Protein AF-A0ABD0R5R7-F1 (afdb_monomer_lite)

Radius of gyration: 13.91 Å; chains: 1; bounding box: 27×18×38 Å

Secondary structure (DSSP, 8-state):
--S-----S-BTBSSSSHHHHHHHHHHHHHHHHHHTT---B-TTSPBPPP--

InterPro domains:
  IPR029044 Nucleotide-diphospho-sugar transferases [G3DSA:3.90.550.10] (1-52)
  IPR029044 Nucleotide-diphospho-sugar transferases [SSF53448] (1-45)

Organism: Cirrhinus mrigala (NCBI:txid683832)

Sequence (52 aa):
EEEFSPLKNADGAPLDTPTTARRSLLAQHYRWALAAGGNFLDEQDKPIPPKH

Foldseek 3Di:
DQDDQAQDDDPPDPGNYPVSVVVNVVVNVVVVCVVVVHFDADPVRHTDDDDD

pLDDT: mean 74.65, std 15.58, range [48.72, 93.94]

Structure (mmCIF, N/CA/C/O backbone):
data_AF-A0ABD0R5R7-F1
#
_entry.id   AF-A0ABD0R5R7-F1
#
loop_
_atom_s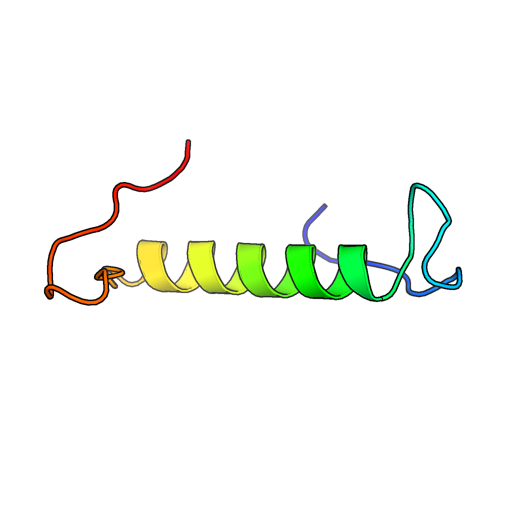ite.group_PDB
_atom_site.id
_atom_site.type_symbol
_atom_site.label_atom_id
_atom_site.label_alt_id
_atom_site.label_comp_id
_atom_site.label_asym_id
_atom_site.label_entity_id
_atom_site.label_seq_id
_atom_site.pdbx_PDB_ins_code
_atom_sit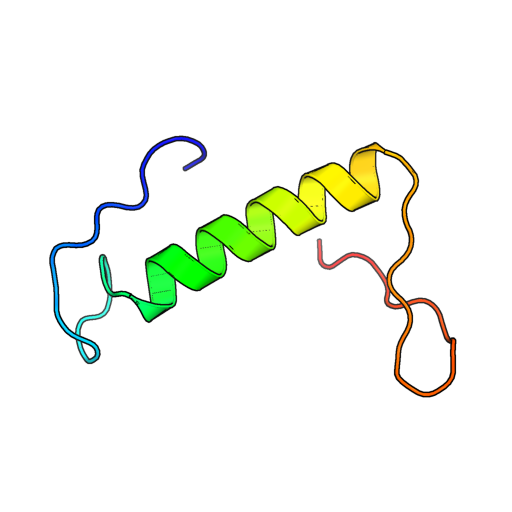e.Cartn_x
_atom_site.Cartn_y
_atom_site.Cartn_z
_atom_site.occupancy
_atom_site.B_iso_or_equiv
_atom_site.auth_seq_id
_atom_site.auth_comp_id
_atom_site.auth_asym_id
_atom_site.auth_atom_id
_atom_site.pdbx_PDB_model_num
ATOM 1 N N . GLU A 1 1 ? -2.193 6.834 -10.964 1.00 49.28 1 GLU A N 1
ATOM 2 C CA . GLU A 1 1 ? -1.724 5.532 -11.488 1.00 49.28 1 GLU A CA 1
ATOM 3 C C . GLU A 1 1 ? -2.417 4.378 -10.752 1.00 49.28 1 GLU A C 1
ATOM 5 O O . GLU A 1 1 ? -1.752 3.580 -10.107 1.00 49.28 1 GLU A O 1
ATOM 10 N N . GLU A 1 2 ? -3.753 4.293 -10.774 1.00 48.72 2 GLU A N 1
ATOM 11 C CA . GLU A 1 2 ? -4.478 3.275 -9.979 1.00 48.72 2 GLU A CA 1
ATOM 12 C C . GLU A 1 2 ? -5.017 2.086 -10.783 1.00 48.72 2 GLU A C 1
ATOM 14 O O . GLU A 1 2 ? -5.486 1.134 -10.176 1.00 48.72 2 GLU A O 1
ATOM 19 N N . GLU A 1 3 ? -4.907 2.062 -12.115 1.00 50.84 3 GLU A N 1
ATOM 20 C CA . GLU A 1 3 ? -5.614 1.027 -12.893 1.00 50.84 3 GLU A CA 1
ATOM 21 C C . GLU A 1 3 ? -4.764 0.219 -13.872 1.00 50.84 3 GLU A C 1
ATOM 23 O O . GLU A 1 3 ? -5.226 -0.804 -14.369 1.00 50.84 3 GLU A O 1
ATOM 28 N N . PHE A 1 4 ? -3.513 0.603 -14.137 1.00 53.44 4 PHE A N 1
ATOM 29 C CA . PHE A 1 4 ? -2.687 -0.134 -15.091 1.00 53.44 4 PHE A CA 1
ATOM 30 C C . PHE A 1 4 ? -1.207 -0.044 -14.722 1.00 53.44 4 PHE A C 1
ATOM 32 O O . PHE A 1 4 ? -0.593 1.012 -14.844 1.00 53.44 4 PHE A O 1
ATOM 39 N N . SER A 1 5 ? -0.628 -1.162 -14.280 1.00 53.03 5 SER A N 1
ATOM 40 C CA . SER A 1 5 ? 0.825 -1.336 -14.197 1.00 53.03 5 SER A CA 1
ATOM 41 C C . SER A 1 5 ? 1.223 -2.323 -15.299 1.00 53.03 5 SER A C 1
ATOM 43 O O . SER A 1 5 ? 1.203 -3.536 -15.075 1.00 53.03 5 SER A O 1
ATOM 45 N N . PRO A 1 6 ? 1.432 -1.841 -16.538 1.00 50.94 6 PRO A N 1
ATOM 46 C CA . PRO A 1 6 ? 1.659 -2.718 -17.672 1.00 50.94 6 PRO A CA 1
ATOM 47 C C . PRO A 1 6 ? 3.015 -3.414 -17.519 1.00 50.94 6 PRO A C 1
ATOM 49 O O . PRO A 1 6 ? 4.050 -2.772 -17.400 1.00 50.94 6 PRO A O 1
ATOM 52 N N . LEU A 1 7 ? 3.018 -4.745 -17.529 1.00 53.56 7 LEU A N 1
ATOM 53 C CA . LEU A 1 7 ? 4.242 -5.541 -17.538 1.00 53.56 7 LEU A CA 1
ATOM 54 C C . LEU A 1 7 ? 4.767 -5.601 -18.981 1.00 53.56 7 LEU A C 1
ATOM 56 O O . LEU A 1 7 ? 4.259 -6.385 -19.783 1.00 53.56 7 LEU A O 1
ATOM 60 N N . LYS A 1 8 ? 5.722 -4.736 -19.342 1.00 59.81 8 LYS A N 1
ATOM 61 C CA . LYS A 1 8 ? 6.257 -4.652 -20.718 1.00 59.81 8 LYS A CA 1
ATOM 62 C C . LYS A 1 8 ? 7.750 -4.952 -20.836 1.00 59.81 8 LYS A C 1
ATOM 64 O O . LYS A 1 8 ? 8.183 -5.324 -21.921 1.00 59.81 8 LYS A O 1
ATOM 69 N N . ASN A 1 9 ? 8.516 -4.856 -19.748 1.00 54.00 9 ASN A N 1
ATOM 70 C CA . ASN A 1 9 ? 9.978 -4.953 -19.761 1.00 54.00 9 ASN A CA 1
ATOM 71 C C . ASN A 1 9 ? 10.504 -5.984 -18.742 1.00 54.00 9 ASN A C 1
ATOM 73 O O . ASN A 1 9 ? 9.873 -6.241 -17.720 1.00 54.00 9 ASN A O 1
ATOM 77 N N . ALA A 1 10 ? 11.680 -6.567 -19.000 1.00 57.19 10 ALA A N 1
ATOM 78 C CA . ALA A 1 10 ? 12.395 -7.419 -18.040 1.00 57.19 10 ALA A CA 1
ATOM 79 C C . ALA A 1 10 ? 13.028 -6.591 -16.898 1.00 57.19 10 ALA A C 1
ATOM 81 O O . ALA A 1 10 ? 13.243 -5.385 -17.046 1.00 57.19 10 ALA A O 1
ATOM 82 N N . ASP A 1 11 ? 13.345 -7.227 -15.761 1.00 53.84 11 ASP A N 1
ATOM 83 C CA . ASP A 1 11 ? 13.998 -6.555 -14.626 1.00 53.84 11 ASP A CA 1
ATOM 84 C C . ASP A 1 11 ? 15.364 -5.971 -15.048 1.00 53.84 11 ASP A C 1
ATOM 86 O O . ASP A 1 11 ? 16.238 -6.681 -15.544 1.00 53.84 11 ASP A O 1
ATOM 90 N N . GLY A 1 12 ? 15.521 -4.651 -14.886 1.00 54.25 12 GLY A N 1
ATOM 91 C CA . GLY A 1 12 ? 16.669 -3.864 -15.364 1.00 54.25 12 GLY A CA 1
ATOM 92 C C . GLY A 1 12 ? 16.269 -2.567 -16.080 1.00 54.25 12 GLY A C 1
ATOM 93 O O . GLY A 1 12 ? 17.055 -1.623 -16.130 1.00 54.25 12 GLY A O 1
ATOM 94 N N . ALA A 1 13 ? 15.032 -2.481 -16.578 1.00 59.41 13 ALA A N 1
ATOM 95 C CA . ALA A 1 13 ? 14.462 -1.244 -17.107 1.00 59.41 13 ALA A CA 1
ATOM 96 C C . ALA A 1 13 ? 13.896 -0.346 -15.982 1.00 59.41 13 ALA A C 1
ATOM 98 O O . ALA A 1 13 ? 13.435 -0.858 -14.958 1.00 59.41 13 ALA A O 1
ATOM 99 N N . PRO A 1 14 ? 13.892 0.990 -16.151 1.00 58.31 14 PRO A N 1
ATOM 100 C CA . PRO A 1 14 ? 13.423 1.919 -15.118 1.00 58.31 14 PRO A CA 1
ATOM 101 C C . PRO A 1 14 ? 11.904 1.869 -14.860 1.00 58.31 14 PRO A C 1
ATOM 103 O O . PRO A 1 14 ? 11.467 2.283 -13.789 1.00 58.31 14 PRO A O 1
ATOM 106 N N . LEU A 1 15 ? 11.104 1.374 -15.812 1.00 56.34 15 LEU A N 1
ATOM 107 C CA . LEU A 1 15 ? 9.634 1.355 -15.787 1.00 56.34 15 LEU A CA 1
ATOM 108 C C . LEU A 1 15 ? 9.096 0.059 -16.425 1.00 56.34 15 LEU A C 1
ATOM 110 O O . LEU A 1 15 ? 9.774 -0.557 -17.253 1.00 56.34 15 LEU A O 1
ATOM 114 N N . ASP A 1 16 ? 7.869 -0.326 -16.063 1.00 57.03 16 ASP A N 1
ATOM 115 C CA . ASP A 1 16 ? 7.111 -1.459 -16.627 1.00 57.03 16 ASP A CA 1
ATOM 116 C C . ASP A 1 16 ? 7.752 -2.847 -16.433 1.00 57.03 16 ASP A C 1
ATOM 118 O O . ASP A 1 16 ? 7.608 -3.745 -17.267 1.00 57.03 16 ASP A O 1
ATOM 122 N N . THR A 1 17 ? 8.462 -3.035 -15.319 1.00 61.72 17 THR A N 1
ATOM 123 C CA . THR A 1 17 ? 9.081 -4.309 -14.918 1.00 61.72 17 THR A CA 1
ATOM 124 C C . THR A 1 17 ? 8.216 -5.092 -13.923 1.00 61.72 17 THR A C 1
ATOM 126 O O . THR A 1 17 ? 7.401 -4.482 -13.213 1.00 61.72 17 THR A O 1
ATOM 129 N N . PRO A 1 18 ? 8.419 -6.419 -13.775 1.00 70.31 18 PRO A N 1
ATOM 130 C CA . PRO A 1 18 ? 7.792 -7.215 -12.716 1.00 70.31 18 PRO A CA 1
ATOM 131 C C . PRO A 1 18 ? 7.923 -6.591 -11.328 1.00 70.31 18 PRO A C 1
ATOM 133 O O . PRO A 1 18 ? 6.955 -6.557 -10.561 1.00 70.31 18 PRO A O 1
ATOM 136 N N . THR A 1 19 ? 9.090 -6.020 -11.026 1.00 72.56 19 THR A N 1
ATOM 137 C CA . THR A 1 19 ? 9.340 -5.329 -9.759 1.00 72.56 19 THR A CA 1
ATOM 138 C C . THR A 1 19 ? 8.427 -4.113 -9.570 1.00 72.56 19 THR A C 1
ATOM 140 O O . THR A 1 19 ? 7.869 -3.930 -8.483 1.00 72.56 19 THR A O 1
ATOM 143 N N . THR A 1 20 ? 8.238 -3.287 -10.606 1.00 72.56 20 THR A N 1
ATOM 144 C CA . THR A 1 20 ? 7.354 -2.108 -10.528 1.00 72.56 20 THR A CA 1
ATOM 145 C C . THR A 1 20 ? 5.881 -2.497 -10.400 1.00 72.56 20 THR A C 1
ATOM 147 O O . THR A 1 20 ? 5.206 -1.983 -9.509 1.00 72.56 20 THR A O 1
ATOM 150 N N . ALA A 1 21 ? 5.414 -3.490 -11.164 1.00 74.56 21 ALA A N 1
ATOM 151 C CA . ALA A 1 21 ? 4.042 -3.990 -11.069 1.00 74.56 21 ALA A CA 1
ATOM 152 C C . ALA A 1 21 ? 3.732 -4.576 -9.683 1.00 74.56 21 ALA A C 1
ATOM 154 O O . ALA A 1 21 ? 2.709 -4.251 -9.072 1.00 74.56 21 ALA A O 1
ATOM 155 N N . ARG A 1 22 ? 4.654 -5.374 -9.125 1.00 78.19 22 ARG A N 1
ATOM 156 C CA . ARG A 1 22 ? 4.526 -5.915 -7.764 1.00 78.19 22 ARG A CA 1
ATOM 157 C C . ARG A 1 22 ? 4.461 -4.806 -6.712 1.00 78.19 22 ARG A C 1
ATOM 159 O O . ARG A 1 22 ? 3.657 -4.895 -5.787 1.00 78.19 22 ARG A O 1
ATOM 166 N N . ARG A 1 23 ? 5.295 -3.766 -6.832 1.00 81.12 23 ARG A N 1
ATOM 167 C CA . ARG A 1 23 ? 5.285 -2.623 -5.902 1.00 81.12 23 ARG A CA 1
ATOM 168 C C . ARG A 1 23 ? 3.963 -1.861 -5.961 1.00 81.12 23 ARG A C 1
ATOM 170 O O . ARG A 1 23 ? 3.426 -1.553 -4.901 1.00 81.12 23 ARG A O 1
ATOM 177 N N . SER A 1 24 ? 3.428 -1.610 -7.154 1.00 77.88 24 SER A N 1
ATOM 178 C CA . SER A 1 24 ? 2.147 -0.915 -7.325 1.00 77.88 24 SER A CA 1
ATOM 179 C C . SER A 1 24 ? 0.981 -1.696 -6.718 1.00 77.88 24 SER A C 1
ATOM 181 O O . SER A 1 24 ? 0.186 -1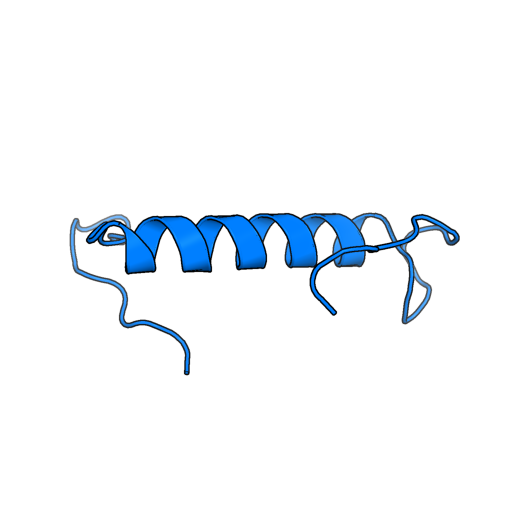.115 -5.981 1.00 77.88 24 SER A O 1
ATOM 183 N N . LEU A 1 25 ? 0.927 -3.017 -6.931 1.00 81.31 25 LEU A N 1
ATOM 184 C CA . LEU A 1 25 ? -0.088 -3.880 -6.314 1.00 81.31 25 LEU A CA 1
ATOM 185 C C . LEU A 1 25 ? -0.008 -3.855 -4.784 1.00 81.31 25 LEU A C 1
ATOM 187 O O . LEU A 1 25 ? -1.011 -3.615 -4.114 1.00 81.31 25 LEU A O 1
ATOM 191 N N . LEU A 1 26 ? 1.186 -4.048 -4.216 1.00 86.81 26 LEU A N 1
ATOM 192 C CA . LEU A 1 26 ? 1.367 -4.017 -2.762 1.00 86.81 26 LEU A CA 1
ATOM 193 C C . LEU A 1 26 ? 1.010 -2.649 -2.169 1.00 86.81 26 LEU A C 1
ATOM 195 O O . LEU A 1 26 ? 0.367 -2.592 -1.124 1.00 86.81 26 LEU A O 1
ATOM 199 N N . ALA A 1 27 ? 1.371 -1.555 -2.842 1.00 84.62 27 ALA A N 1
ATOM 200 C CA . ALA A 1 27 ? 1.008 -0.209 -2.413 1.00 84.62 27 ALA A CA 1
ATOM 201 C C . ALA A 1 27 ? -0.512 0.021 -2.451 1.00 84.62 27 ALA A C 1
ATOM 203 O O . ALA A 1 27 ? -1.053 0.647 -1.540 1.00 84.62 27 ALA A O 1
ATOM 204 N N . GLN A 1 28 ? -1.212 -0.507 -3.460 1.00 86.88 28 GLN A N 1
ATOM 205 C CA . GLN A 1 28 ? -2.673 -0.431 -3.536 1.00 86.88 28 GLN A CA 1
ATOM 206 C C . GLN A 1 28 ? -3.336 -1.189 -2.380 1.00 86.88 28 GLN A C 1
ATOM 208 O O . GLN A 1 28 ? -4.173 -0.629 -1.672 1.00 86.88 28 GLN A O 1
ATOM 213 N N . HIS A 1 29 ? -2.926 -2.437 -2.139 1.00 87.38 29 HIS A N 1
ATOM 214 C CA . HIS A 1 29 ? -3.460 -3.235 -1.034 1.00 87.38 29 HIS A CA 1
ATOM 215 C C . HIS A 1 29 ? -3.146 -2.622 0.332 1.00 87.38 29 HIS A C 1
ATOM 217 O O . HIS A 1 29 ? -3.997 -2.636 1.218 1.00 87.38 29 HIS A O 1
ATOM 223 N N . TYR A 1 30 ? -1.959 -2.034 0.492 1.00 87.50 30 TYR A N 1
ATOM 224 C CA . TYR A 1 30 ? -1.585 -1.296 1.694 1.00 87.50 30 TYR A CA 1
ATOM 225 C C . TYR A 1 30 ? -2.543 -0.129 1.964 1.00 87.50 30 TYR A C 1
ATOM 227 O O . TYR A 1 30 ? -3.068 -0.011 3.071 1.00 87.50 30 TYR A O 1
ATOM 235 N N . ARG A 1 31 ? -2.848 0.685 0.941 1.00 86.00 31 ARG A N 1
ATOM 236 C CA . ARG A 1 31 ? -3.826 1.780 1.059 1.00 86.00 31 ARG A CA 1
ATOM 237 C C . ARG A 1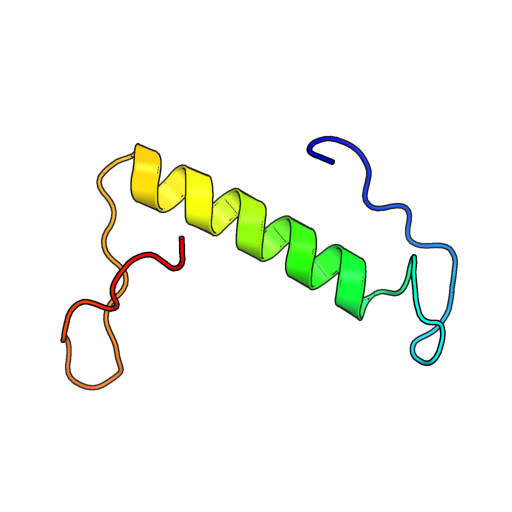 31 ? -5.213 1.273 1.450 1.00 86.00 31 ARG A C 1
ATOM 239 O O . ARG A 1 31 ? -5.843 1.866 2.321 1.00 86.00 31 ARG A O 1
ATOM 246 N N . TRP A 1 32 ? -5.679 0.177 0.852 1.00 90.06 32 TRP A N 1
ATOM 247 C CA . TRP A 1 32 ? -6.976 -0.414 1.201 1.00 90.06 32 TRP A CA 1
ATOM 248 C C . TRP A 1 32 ? -7.021 -0.946 2.633 1.00 90.06 32 TRP A C 1
ATOM 250 O O . TRP A 1 32 ? -7.998 -0.700 3.335 1.00 90.06 32 TRP A O 1
ATOM 2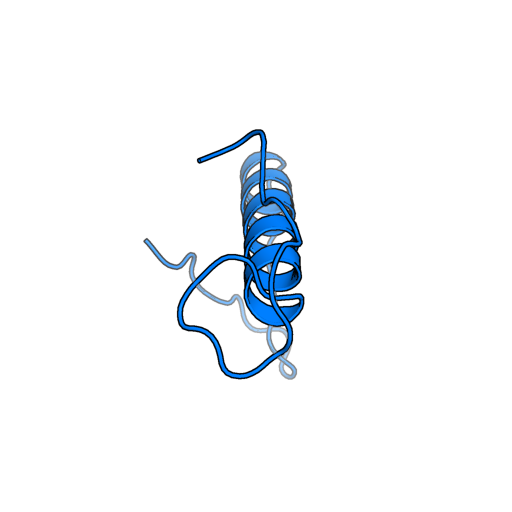60 N N . ALA A 1 33 ? -5.967 -1.627 3.088 1.00 90.00 33 ALA A N 1
ATOM 261 C CA . ALA A 1 33 ? -5.883 -2.130 4.456 1.00 90.00 33 ALA A CA 1
ATOM 262 C C . ALA A 1 33 ? -5.938 -0.987 5.481 1.00 90.00 33 ALA A C 1
ATOM 264 O O . ALA A 1 33 ? -6.706 -1.070 6.436 1.00 90.00 33 ALA A O 1
ATOM 265 N N . LEU A 1 34 ? -5.199 0.104 5.248 1.00 89.00 34 LEU A N 1
ATOM 266 C CA . LEU A 1 34 ? -5.257 1.297 6.098 1.00 89.00 34 LEU A CA 1
ATOM 267 C C . LEU A 1 34 ? -6.644 1.957 6.078 1.00 89.00 34 LEU A C 1
ATOM 269 O O . LEU A 1 34 ? -7.171 2.309 7.130 1.00 89.00 34 LEU A O 1
ATOM 273 N N . ALA A 1 35 ? -7.261 2.099 4.899 1.00 87.94 35 ALA A N 1
ATOM 274 C CA . ALA A 1 35 ? -8.595 2.692 4.764 1.00 87.94 35 ALA A CA 1
ATOM 275 C C . ALA A 1 35 ? -9.687 1.866 5.469 1.00 87.94 35 ALA A C 1
ATOM 277 O O . ALA A 1 35 ? -10.670 2.425 5.948 1.00 87.94 35 ALA A O 1
ATOM 278 N N . ALA A 1 36 ? -9.496 0.549 5.575 1.00 91.69 36 ALA A N 1
ATOM 279 C CA . ALA A 1 36 ? -10.361 -0.354 6.331 1.00 91.69 36 ALA A CA 1
ATOM 280 C C . ALA A 1 36 ? -10.094 -0.346 7.854 1.00 91.69 36 ALA A C 1
ATOM 282 O O . ALA A 1 36 ? -10.736 -1.097 8.585 1.00 91.69 36 ALA A O 1
ATOM 283 N N . GLY A 1 37 ? -9.156 0.477 8.342 1.00 91.38 37 GLY A N 1
ATOM 284 C CA . GLY A 1 37 ? -8.772 0.550 9.757 1.00 91.38 37 GLY A CA 1
ATOM 285 C C . GLY A 1 37 ? -7.729 -0.487 10.189 1.00 91.38 37 GLY A C 1
ATOM 286 O O . GLY A 1 37 ? -7.514 -0.682 11.385 1.00 91.38 37 GLY A O 1
ATOM 287 N N . GLY A 1 38 ? -7.087 -1.168 9.237 1.00 89.38 38 GLY A N 1
ATOM 288 C CA . GLY A 1 38 ? -5.992 -2.095 9.499 1.00 89.38 38 GLY A CA 1
ATOM 289 C C . GLY A 1 38 ? -4.711 -1.372 9.914 1.00 89.38 38 GLY A C 1
ATOM 290 O O . GLY A 1 38 ? -4.404 -0.291 9.418 1.00 89.38 38 GLY A O 1
ATOM 291 N N . ASN A 1 39 ? -3.937 -2.006 10.796 1.00 89.31 39 ASN A N 1
ATOM 292 C CA . ASN A 1 39 ? -2.626 -1.531 11.229 1.00 89.31 39 ASN A CA 1
ATOM 293 C C . ASN A 1 39 ? -1.558 -2.553 10.846 1.00 89.31 39 ASN A C 1
ATOM 295 O O . ASN A 1 39 ? -1.763 -3.756 10.996 1.00 89.31 39 ASN A O 1
ATOM 299 N N . PHE A 1 40 ? -0.414 -2.070 10.371 1.00 89.62 40 PHE A N 1
ATOM 300 C CA . PHE A 1 40 ? 0.745 -2.911 10.095 1.00 89.62 40 PHE A CA 1
ATOM 301 C C . PHE A 1 40 ? 1.685 -2.867 11.291 1.00 89.62 40 PHE A C 1
ATOM 303 O O . PHE A 1 40 ? 1.976 -1.784 11.801 1.00 89.62 40 PHE A O 1
ATOM 310 N N . LEU A 1 41 ? 2.139 -4.037 11.726 1.00 92.25 41 LEU A N 1
ATOM 311 C CA . LEU A 1 41 ? 3.057 -4.194 12.846 1.00 92.25 41 LEU A CA 1
ATOM 312 C C . LEU A 1 41 ? 4.425 -4.659 12.338 1.00 92.25 41 LEU A C 1
ATOM 314 O O . LEU A 1 41 ? 4.509 -5.305 11.290 1.00 92.25 41 LEU A O 1
ATOM 318 N N . ASP A 1 42 ? 5.486 -4.302 13.055 1.00 91.25 42 ASP A N 1
ATOM 319 C CA . ASP A 1 42 ? 6.812 -4.885 12.855 1.00 91.25 42 ASP A CA 1
ATOM 320 C C . ASP A 1 42 ? 6.937 -6.255 13.546 1.00 91.25 42 ASP A C 1
ATOM 322 O O . ASP A 1 42 ? 5.978 -6.791 14.101 1.00 91.25 42 ASP A O 1
ATOM 326 N N . GLU A 1 43 ? 8.129 -6.847 13.493 1.00 93.31 43 GLU A N 1
ATOM 327 C CA . GLU A 1 43 ? 8.414 -8.154 14.102 1.00 93.31 43 GLU A CA 1
ATOM 328 C C . GLU A 1 43 ? 8.303 -8.144 15.639 1.00 93.31 43 GLU A C 1
ATOM 330 O O . GLU A 1 43 ? 8.329 -9.202 16.265 1.00 93.31 4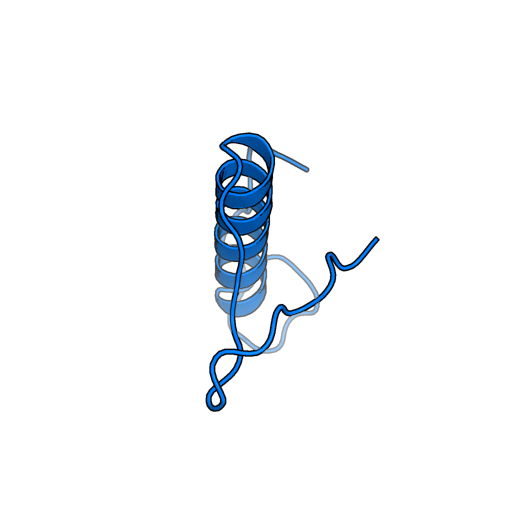3 GLU A O 1
ATOM 335 N N . GLN A 1 44 ? 8.197 -6.963 16.251 1.00 93.94 44 GLN A N 1
ATOM 336 C CA . GLN A 1 44 ? 8.051 -6.742 17.687 1.00 93.94 44 GLN A CA 1
ATOM 337 C C . GLN A 1 44 ? 6.633 -6.266 18.052 1.00 93.94 44 GLN A C 1
ATOM 339 O O . GLN A 1 44 ? 6.439 -5.689 19.125 1.00 93.94 44 GLN A O 1
ATOM 344 N N . ASP A 1 45 ? 5.651 -6.486 17.169 1.00 89.69 45 ASP A N 1
ATOM 345 C CA . ASP A 1 45 ? 4.247 -6.080 17.316 1.00 89.69 45 ASP A CA 1
ATOM 346 C C . ASP A 1 45 ? 4.035 -4.560 17.467 1.00 89.69 45 ASP A C 1
ATOM 348 O O . ASP A 1 45 ? 2.988 -4.097 17.936 1.00 89.69 45 ASP A O 1
ATOM 352 N N . LYS A 1 46 ? 5.004 -3.738 17.052 1.00 92.31 46 LYS A N 1
ATOM 353 C CA . LYS A 1 46 ? 4.895 -2.280 17.145 1.00 92.31 46 LYS A CA 1
ATOM 354 C C . LYS A 1 46 ? 4.276 -1.692 15.869 1.00 92.31 46 LYS A C 1
ATOM 356 O O . LYS A 1 46 ? 4.677 -2.068 14.768 1.00 92.31 46 LYS A O 1
ATOM 361 N N . PRO A 1 47 ? 3.350 -0.715 15.979 1.00 88.25 47 PRO A N 1
ATOM 362 C CA . PRO A 1 47 ? 2.748 -0.071 14.815 1.00 88.25 47 PRO A CA 1
ATOM 363 C C . PRO A 1 47 ? 3.777 0.614 13.914 1.00 88.25 47 PRO A C 1
ATOM 365 O O . PRO A 1 47 ? 4.557 1.462 14.361 1.00 88.25 47 PRO A O 1
ATOM 368 N N . ILE A 1 48 ? 3.721 0.292 12.625 1.00 88.00 48 ILE A N 1
ATOM 369 C CA . ILE A 1 48 ? 4.486 0.954 11.574 1.00 88.00 48 ILE A CA 1
ATOM 370 C C . ILE A 1 48 ? 3.675 2.169 11.101 1.00 88.00 48 ILE A C 1
ATOM 372 O O . ILE A 1 48 ? 2.544 1.999 10.634 1.00 88.00 48 ILE A O 1
ATOM 376 N N . PRO A 1 49 ? 4.216 3.398 11.193 1.00 83.00 49 PRO A N 1
ATOM 377 C CA . PRO A 1 49 ? 3.491 4.587 10.768 1.00 83.00 49 PRO A CA 1
ATOM 378 C C . PRO A 1 49 ? 3.235 4.565 9.250 1.00 83.00 49 PRO A C 1
ATOM 380 O O . PRO A 1 49 ? 4.113 4.135 8.490 1.00 83.00 49 PRO A O 1
ATOM 383 N N . PRO A 1 50 ? 2.069 5.059 8.787 1.00 76.56 50 PRO A N 1
ATOM 384 C CA . PRO A 1 50 ? 1.807 5.237 7.369 1.00 76.56 50 PRO A CA 1
ATOM 385 C C . PRO A 1 50 ? 2.892 6.078 6.703 1.00 76.56 50 PRO A C 1
ATOM 387 O O . PRO A 1 50 ? 3.238 7.154 7.191 1.00 76.56 50 PRO A O 1
ATOM 390 N N . LYS A 1 51 ? 3.435 5.599 5.579 1.00 68.00 51 LYS A N 1
ATOM 391 C CA . LYS A 1 51 ? 4.285 6.442 4.731 1.00 68.00 51 LYS A CA 1
ATOM 392 C C . LYS A 1 51 ? 3.376 7.417 3.975 1.00 68.00 51 LYS A C 1
ATOM 394 O O . LYS A 1 51 ? 2.562 6.962 3.173 1.00 68.00 51 LYS A O 1
ATOM 399 N N . HIS A 1 52 ? 3.493 8.708 4.299 1.00 57.28 52 HIS A N 1
ATOM 400 C CA . HIS A 1 52 ? 2.865 9.821 3.578 1.00 57.28 52 HIS A CA 1
ATOM 401 C C . HIS A 1 52 ? 3.473 10.007 2.187 1.00 57.28 52 HIS A C 1
ATOM 403 O O . HIS A 1 52 ? 4.704 9.807 2.055 1.00 57.28 52 HIS A O 1
#